Protein AF-A0A183E7D5-F1 (afdb_monomer_lite)

Sequence (141 aa):
MIEQSAGRPRHHRSSAEPSRVFVIARGLIIALFCAVQRLAEEFGGKHVKFRVLGFKADFFGAYADATITECTFLDNAVHPAHQTLAAFSSFVTMVYSSVRDGFYAEMRRMRRASNSFSTGSNSSCRRKIVSADCGADCSPR

Organism: NCBI:txid637853

Radius of gyration: 31.14 Å; chains: 1; bounding box: 76×69×93 Å

Secondary structure (DSSP, 8-state):
-----PPPP-----SSHHHHHHHHHHHHHHHHHHHHHHHHHHHHHHHGGGGGGT--TTHHHHHHHHHHHHHHHHHTTTS-HHHHHHHHHHHHHHHHHHHHHHHHHHHHHHHHHHHGGGS----------------------

pLDDT: mean 78.04, std 20.66, range [35.75, 97.69]

InterPro domains:
  IPR012292 Globin/Protoglobin [G3DSA:1.10.490.10] (34-112)

Foldseek 3Di:
DDDDDDDDDDDPDDDCVVVVVVVVVVVVVVVVLVVLLVVLLVLLLVCLVCVVVVDDLVVLVVVLVVQLVVQLVVCVVPDPSVVSSVVSNVVSVSSSVSSSVSNVVNVVVVVVVVVVVPPDDPDDPPDDDDDDDDDDDDDDD

Structure (mmCIF, N/CA/C/O backbone):
data_AF-A0A183E7D5-F1
#
_entry.id   AF-A0A183E7D5-F1
#
loop_
_atom_site.group_PDB
_atom_site.id
_atom_site.type_symbol
_atom_site.label_atom_id
_atom_site.label_alt_id
_atom_site.label_comp_id
_atom_site.label_asym_id
_atom_site.label_entity_id
_atom_site.label_seq_id
_atom_site.pdbx_PDB_ins_code
_atom_site.Cartn_x
_atom_site.Cartn_y
_atom_site.Cartn_z
_atom_site.occupancy
_atom_site.B_iso_or_equiv
_atom_site.auth_seq_id
_atom_site.auth_comp_id
_atom_site.auth_asym_id
_atom_site.auth_atom_id
_atom_site.pdbx_PDB_model_num
ATOM 1 N N . MET A 1 1 ? 43.498 40.896 -50.608 1.00 44.59 1 MET A N 1
ATOM 2 C CA . MET A 1 1 ? 43.984 39.924 -49.603 1.00 44.59 1 MET A CA 1
ATOM 3 C C . MET A 1 1 ? 43.376 40.377 -48.273 1.00 44.59 1 MET A C 1
ATOM 5 O O . MET A 1 1 ? 43.839 41.384 -47.768 1.00 44.59 1 MET A O 1
ATOM 9 N N . ILE A 1 2 ? 42.177 39.968 -47.818 1.00 44.78 2 ILE A N 1
ATOM 10 C CA . ILE A 1 2 ? 41.660 38.623 -47.439 1.00 44.78 2 ILE A CA 1
ATOM 11 C C . ILE A 1 2 ? 42.737 37.886 -46.618 1.00 44.78 2 ILE A C 1
ATOM 13 O O . ILE A 1 2 ? 43.810 37.683 -47.166 1.00 44.78 2 ILE A O 1
ATOM 17 N N . GLU A 1 3 ? 42.610 37.547 -45.329 1.00 46.09 3 GLU A N 1
ATOM 18 C CA . GLU A 1 3 ? 41.463 37.108 -44.519 1.00 46.09 3 GLU A CA 1
ATOM 19 C C . GLU A 1 3 ? 41.691 37.414 -43.015 1.00 46.09 3 GLU A C 1
ATOM 21 O O . GLU A 1 3 ? 42.828 37.440 -42.543 1.00 46.09 3 GLU A O 1
ATOM 26 N N . GLN A 1 4 ? 40.604 37.614 -42.263 1.00 50.41 4 GLN A N 1
ATOM 27 C CA . GLN A 1 4 ? 40.560 37.681 -40.797 1.00 50.41 4 GLN A CA 1
ATOM 28 C C . GLN A 1 4 ? 40.581 36.256 -40.216 1.00 50.41 4 GLN A C 1
ATOM 30 O O . GLN A 1 4 ? 39.742 35.449 -40.599 1.00 50.41 4 GLN A O 1
ATOM 35 N N . SER A 1 5 ? 41.452 35.951 -39.248 1.00 51.69 5 SER A N 1
ATOM 36 C CA . SER A 1 5 ? 41.386 34.686 -38.495 1.00 51.69 5 SER A CA 1
ATOM 37 C C . SER A 1 5 ? 40.886 34.942 -37.074 1.00 51.69 5 SER A C 1
ATOM 39 O O . SER A 1 5 ? 41.631 35.358 -36.186 1.00 51.69 5 SER A O 1
ATOM 41 N N . ALA A 1 6 ? 39.582 34.738 -36.883 1.00 53.09 6 ALA A N 1
ATOM 42 C CA . ALA A 1 6 ? 38.912 34.766 -35.591 1.00 53.09 6 ALA A CA 1
ATOM 43 C C . ALA A 1 6 ? 39.094 33.414 -34.878 1.00 53.09 6 ALA A C 1
ATOM 45 O O . ALA A 1 6 ? 38.605 32.377 -35.331 1.00 53.09 6 ALA A O 1
ATOM 46 N N . GLY A 1 7 ? 39.780 33.425 -33.733 1.00 52.81 7 GLY A N 1
ATOM 47 C CA . GLY A 1 7 ? 39.883 32.269 -32.845 1.00 52.81 7 GLY A CA 1
ATOM 48 C C . GLY A 1 7 ? 38.517 31.901 -32.257 1.00 52.81 7 GLY A C 1
ATOM 49 O O . GLY A 1 7 ? 37.913 32.684 -31.527 1.00 52.81 7 GLY A O 1
ATOM 50 N N . ARG A 1 8 ? 38.021 30.695 -32.562 1.00 55.06 8 ARG A N 1
ATOM 51 C CA . ARG A 1 8 ? 36.811 30.136 -31.938 1.00 55.06 8 ARG A CA 1
ATOM 52 C C . ARG A 1 8 ? 37.063 29.799 -30.460 1.00 55.06 8 ARG A C 1
ATOM 54 O O . ARG A 1 8 ? 38.027 29.084 -30.175 1.00 55.06 8 ARG A O 1
ATOM 61 N N . PRO A 1 9 ? 36.164 30.162 -29.530 1.00 51.34 9 PRO A N 1
ATOM 62 C CA . PRO A 1 9 ? 36.166 29.591 -28.191 1.00 51.34 9 PRO A CA 1
ATOM 63 C C . PRO A 1 9 ? 35.639 28.148 -28.240 1.00 51.34 9 PRO A C 1
ATOM 65 O O . PRO A 1 9 ? 34.536 27.880 -28.725 1.00 51.34 9 PRO A O 1
ATOM 68 N N . ARG A 1 10 ? 36.433 27.193 -27.739 1.00 51.22 10 ARG A N 1
ATOM 69 C CA . ARG A 1 10 ? 35.987 25.810 -27.521 1.00 51.22 10 ARG A CA 1
ATOM 70 C C . ARG A 1 10 ? 34.952 25.799 -26.395 1.00 51.22 10 ARG A C 1
ATOM 72 O O . ARG A 1 10 ? 35.287 26.007 -25.233 1.00 51.22 10 ARG A O 1
ATOM 79 N N . HIS A 1 11 ? 33.698 25.528 -26.742 1.00 49.09 11 HIS A N 1
ATOM 80 C CA . HIS A 1 11 ? 32.642 25.225 -25.783 1.00 49.09 11 HIS A CA 1
ATOM 81 C C . HIS A 1 11 ? 32.967 23.917 -25.044 1.00 49.09 11 HIS A C 1
ATOM 83 O O . HIS A 1 11 ? 32.727 22.827 -25.557 1.00 49.09 11 HIS A O 1
ATOM 89 N N . HIS A 1 12 ? 33.463 24.019 -23.810 1.00 49.56 12 HIS A N 1
ATOM 90 C CA . HIS A 1 12 ? 33.386 22.929 -22.838 1.00 49.56 12 HIS A CA 1
ATOM 91 C C . HIS A 1 12 ? 31.965 22.910 -22.260 1.00 49.56 12 HIS A C 1
ATOM 93 O O . HIS A 1 12 ? 31.673 23.489 -21.217 1.00 49.56 12 HIS A O 1
ATOM 99 N N . ARG A 1 13 ? 31.039 22.289 -22.989 1.00 57.12 13 ARG A N 1
ATOM 100 C CA . ARG A 1 13 ? 29.710 21.929 -22.485 1.00 57.12 13 ARG A CA 1
ATOM 101 C C . ARG A 1 13 ? 29.618 20.408 -22.529 1.00 57.12 13 ARG A C 1
ATOM 103 O O . ARG A 1 13 ? 30.092 19.819 -23.491 1.00 57.12 13 ARG A O 1
ATOM 110 N N . SER A 1 14 ? 28.965 19.816 -21.531 1.00 54.62 14 SER A N 1
ATOM 111 C CA . SER A 1 14 ? 28.562 18.398 -21.459 1.00 54.62 14 SER A CA 1
ATOM 112 C C . SER A 1 14 ? 29.432 17.487 -20.578 1.00 54.62 14 SER A C 1
ATOM 114 O O . SER A 1 14 ? 30.286 16.744 -21.045 1.00 54.62 14 SER A O 1
ATOM 116 N N . SER A 1 15 ? 29.174 17.539 -19.269 1.00 54.28 15 SER A N 1
ATOM 117 C CA . SER A 1 15 ? 29.478 16.452 -18.315 1.00 54.28 15 SER A CA 1
ATOM 118 C C . SER A 1 15 ? 28.550 16.517 -17.085 1.00 54.28 15 SER A C 1
ATOM 120 O O . SER A 1 15 ? 28.200 15.497 -16.506 1.00 54.28 15 SER A O 1
ATOM 122 N N . ALA A 1 16 ? 28.041 17.708 -16.737 1.00 56.44 16 ALA A N 1
ATOM 123 C CA . ALA A 1 16 ? 27.194 17.915 -15.554 1.00 56.44 16 ALA A CA 1
ATOM 124 C C . ALA A 1 16 ? 25.690 17.586 -15.723 1.00 56.44 16 ALA A C 1
ATOM 126 O O . ALA A 1 16 ? 24.970 17.513 -14.730 1.00 56.44 16 ALA A O 1
ATOM 127 N N . GLU A 1 17 ? 25.190 17.393 -16.946 1.00 57.97 17 GLU A N 1
ATOM 128 C CA . GLU A 1 17 ? 23.757 17.169 -17.217 1.00 57.97 17 GLU A CA 1
ATOM 129 C C . GLU A 1 17 ? 23.189 15.827 -16.690 1.00 57.97 17 GLU A C 1
ATOM 131 O O . GLU A 1 17 ? 22.141 15.860 -16.038 1.00 57.97 17 GLU A O 1
ATOM 136 N N . PRO A 1 18 ? 23.842 14.655 -16.864 1.00 65.69 18 PRO A N 1
ATOM 137 C CA . PRO A 1 18 ? 23.279 13.384 -16.388 1.00 65.69 18 PRO A CA 1
ATOM 138 C C . PRO A 1 18 ? 23.127 13.323 -14.858 1.00 65.69 18 PRO A C 1
ATOM 140 O O . PRO A 1 18 ? 22.168 12.741 -14.348 1.00 65.69 18 PRO A O 1
ATOM 143 N N . SER A 1 19 ? 24.010 13.993 -14.112 1.00 77.50 19 SER A N 1
ATOM 144 C CA . SER A 1 19 ? 23.955 14.047 -12.646 1.00 77.50 19 SER A CA 1
ATOM 145 C C . SER A 1 19 ? 22.730 14.806 -12.133 1.00 77.50 19 SER A C 1
ATOM 147 O O . SER A 1 19 ? 22.129 14.413 -11.134 1.00 77.50 19 SER A O 1
ATOM 149 N N . ARG A 1 20 ? 22.313 15.875 -12.826 1.00 83.25 20 ARG A N 1
ATOM 150 C CA . ARG A 1 20 ? 21.135 16.668 -12.436 1.00 83.25 20 ARG A CA 1
ATOM 151 C C . ARG A 1 20 ? 19.849 15.881 -12.653 1.00 83.25 20 ARG A C 1
ATOM 153 O O . ARG A 1 20 ? 18.994 15.870 -11.772 1.00 83.25 20 ARG A O 1
ATOM 160 N N . VAL A 1 21 ? 19.749 15.174 -13.779 1.00 85.62 21 VAL A N 1
ATOM 161 C CA . VAL A 1 21 ? 18.598 14.313 -14.089 1.00 85.62 21 VAL A CA 1
ATOM 162 C C . VAL A 1 21 ? 18.459 13.196 -13.055 1.00 85.62 21 VAL A C 1
ATOM 164 O O . VAL A 1 21 ? 17.361 12.968 -12.557 1.00 85.62 21 VAL A O 1
ATOM 167 N N . PHE A 1 22 ? 19.561 12.553 -12.657 1.00 86.44 22 PHE A N 1
ATOM 168 C CA . PHE A 1 22 ? 19.533 11.504 -11.635 1.00 86.44 22 PHE A CA 1
ATOM 169 C C . PHE A 1 22 ? 19.086 12.021 -10.261 1.00 86.44 22 PHE A C 1
ATOM 171 O O . PHE A 1 22 ? 18.263 11.384 -9.602 1.00 86.44 22 PHE A O 1
ATOM 178 N N . VAL A 1 23 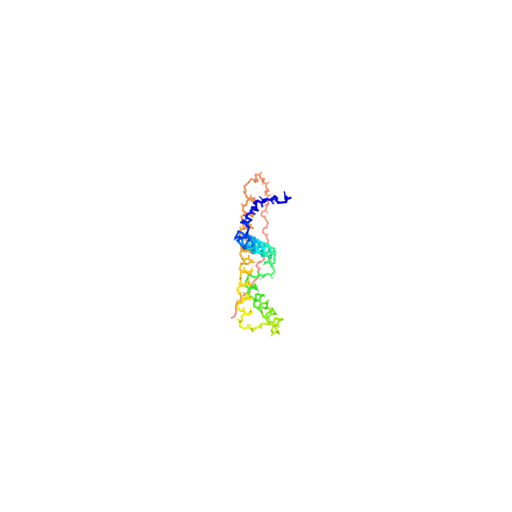? 19.584 13.184 -9.828 1.00 89.69 23 VAL A N 1
ATOM 179 C CA . VAL A 1 23 ? 19.181 13.795 -8.549 1.00 89.69 23 VAL A CA 1
ATOM 180 C C . VAL A 1 23 ? 17.702 14.177 -8.566 1.00 89.69 23 VAL A C 1
ATOM 182 O O . VAL A 1 23 ? 16.990 13.881 -7.607 1.00 89.69 23 VAL A O 1
ATOM 185 N N . ILE A 1 24 ? 17.219 14.768 -9.662 1.00 90.94 24 ILE A N 1
ATOM 186 C CA . ILE A 1 24 ? 15.803 15.123 -9.819 1.00 90.94 24 ILE A CA 1
ATOM 187 C C . ILE A 1 24 ? 14.933 13.860 -9.816 1.00 90.94 24 ILE A C 1
ATOM 189 O O . ILE A 1 24 ? 13.971 13.793 -9.055 1.00 90.94 24 ILE A O 1
ATOM 193 N N . ALA A 1 25 ? 15.291 12.837 -10.597 1.00 90.69 25 ALA A N 1
ATOM 194 C CA . ALA A 1 25 ? 14.545 11.581 -10.663 1.00 90.69 25 ALA A CA 1
ATOM 195 C C . ALA A 1 25 ? 14.472 10.884 -9.296 1.00 90.69 25 ALA A C 1
ATOM 197 O O . ALA A 1 25 ? 13.397 10.470 -8.867 1.00 90.69 25 ALA A O 1
ATOM 198 N N . ARG A 1 26 ? 15.588 10.817 -8.558 1.00 92.88 26 ARG A N 1
ATOM 199 C CA . ARG A 1 26 ? 15.602 10.278 -7.188 1.00 92.88 26 ARG A CA 1
ATOM 200 C C . ARG A 1 26 ? 14.748 11.097 -6.236 1.00 92.88 26 ARG A C 1
ATOM 202 O O . ARG A 1 26 ? 14.012 10.515 -5.447 1.00 92.88 26 ARG A O 1
ATOM 209 N N . GLY A 1 27 ? 14.838 12.423 -6.310 1.00 92.25 27 GLY A N 1
ATOM 210 C CA . GLY A 1 27 ? 14.015 13.319 -5.503 1.00 92.25 27 GLY A CA 1
ATOM 211 C C . GLY A 1 27 ? 12.523 13.092 -5.740 1.00 92.25 27 GLY A C 1
ATOM 212 O O . GLY A 1 27 ? 11.764 12.989 -4.781 1.00 92.25 27 GLY A O 1
ATOM 213 N N . LEU A 1 28 ? 12.115 12.925 -7.001 1.00 94.31 28 LEU A N 1
ATOM 214 C CA . LEU A 1 28 ? 10.731 12.613 -7.368 1.00 94.31 28 LEU A CA 1
ATOM 215 C C . LEU A 1 28 ? 10.284 11.249 -6.834 1.00 94.31 28 LEU A C 1
ATOM 217 O O . LEU A 1 28 ? 9.195 11.153 -6.272 1.00 94.31 28 LEU A O 1
ATOM 221 N N . ILE A 1 29 ? 11.124 10.215 -6.950 1.00 92.00 29 ILE A N 1
ATOM 222 C CA . ILE A 1 29 ? 10.825 8.879 -6.406 1.00 92.00 29 ILE A CA 1
ATOM 223 C C . ILE A 1 29 ? 10.642 8.942 -4.885 1.00 92.00 29 ILE A C 1
ATOM 225 O O . ILE A 1 29 ? 9.679 8.389 -4.356 1.00 92.00 29 ILE A O 1
ATOM 229 N N . ILE A 1 30 ? 11.530 9.649 -4.179 1.00 92.19 30 ILE A N 1
ATOM 230 C CA . ILE A 1 30 ? 11.428 9.822 -2.724 1.00 92.19 30 ILE A CA 1
ATOM 231 C C . ILE A 1 30 ? 10.138 10.568 -2.369 1.00 92.19 30 ILE A C 1
ATOM 233 O O . ILE A 1 30 ? 9.394 10.123 -1.498 1.00 92.19 30 ILE A O 1
ATOM 237 N N . ALA A 1 31 ? 9.839 11.671 -3.060 1.00 94.38 31 ALA A N 1
ATOM 238 C CA . ALA A 1 31 ? 8.635 12.457 -2.812 1.00 94.38 31 ALA A CA 1
ATOM 239 C C . ALA A 1 31 ? 7.353 11.639 -3.034 1.00 94.38 31 ALA A C 1
ATOM 241 O O . ALA A 1 31 ? 6.438 11.706 -2.211 1.00 94.38 31 ALA A O 1
ATOM 242 N N . LEU A 1 32 ? 7.306 10.831 -4.099 1.00 93.75 32 LEU A N 1
ATOM 243 C CA . LEU A 1 32 ? 6.202 9.913 -4.372 1.00 93.75 32 LEU A CA 1
ATOM 244 C C . LEU A 1 32 ? 6.013 8.925 -3.217 1.00 93.75 32 LEU A C 1
ATOM 246 O O . LEU A 1 32 ? 4.903 8.765 -2.718 1.00 93.75 32 LEU A O 1
ATOM 250 N N . PHE A 1 33 ? 7.092 8.296 -2.761 1.00 93.38 33 PHE A N 1
ATOM 251 C CA . PHE A 1 33 ? 7.028 7.309 -1.689 1.00 93.38 33 PHE A CA 1
ATOM 252 C C . PHE A 1 33 ? 6.576 7.922 -0.359 1.00 93.38 33 PHE A C 1
ATOM 254 O O . PHE A 1 33 ? 5.706 7.369 0.311 1.00 93.38 33 PHE A O 1
ATOM 261 N N . CYS A 1 34 ? 7.087 9.105 -0.007 1.00 94.62 34 CYS A N 1
ATOM 262 C CA . CYS A 1 34 ? 6.621 9.845 1.165 1.00 94.62 34 CYS A CA 1
ATOM 263 C C . CYS A 1 34 ? 5.133 10.205 1.059 1.00 94.62 34 CYS A C 1
ATOM 265 O O . CYS A 1 34 ? 4.411 10.132 2.052 1.00 94.62 34 CYS A O 1
ATOM 267 N N . ALA A 1 35 ? 4.657 10.594 -0.127 1.00 96.56 35 ALA A N 1
ATOM 268 C CA . ALA A 1 35 ? 3.242 10.881 -0.343 1.00 96.56 35 ALA A CA 1
ATOM 269 C C . ALA A 1 35 ? 2.379 9.623 -0.156 1.00 96.56 35 ALA A C 1
ATOM 271 O O . ALA A 1 35 ? 1.384 9.674 0.565 1.00 96.56 35 ALA A O 1
ATOM 272 N N . VAL A 1 36 ? 2.791 8.491 -0.735 1.00 96.19 36 VAL A N 1
ATOM 273 C CA . VAL A 1 36 ? 2.108 7.196 -0.585 1.00 96.19 36 VAL A CA 1
ATOM 274 C C . VAL A 1 36 ? 2.057 6.764 0.880 1.00 96.19 36 VAL A C 1
ATOM 276 O O . VAL A 1 36 ? 0.984 6.417 1.367 1.00 96.19 36 VAL A O 1
ATOM 279 N N . GLN A 1 37 ? 3.174 6.843 1.605 1.00 96.69 37 GLN A N 1
ATOM 280 C CA . GLN A 1 37 ? 3.238 6.493 3.026 1.00 96.69 37 GLN A CA 1
ATOM 281 C C . GLN A 1 37 ? 2.287 7.350 3.870 1.00 96.69 37 GLN A C 1
ATOM 283 O O . GLN A 1 37 ? 1.491 6.815 4.638 1.00 96.69 37 GLN A O 1
ATOM 288 N N . ARG A 1 38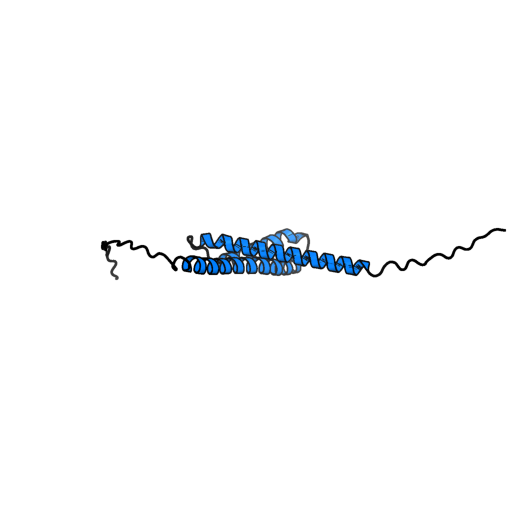 ? 2.293 8.673 3.671 1.00 96.94 38 ARG A N 1
ATOM 289 C CA . ARG A 1 38 ? 1.390 9.590 4.385 1.00 96.94 38 ARG A CA 1
ATOM 290 C C . ARG A 1 38 ? -0.085 9.287 4.115 1.00 96.94 38 ARG A C 1
ATOM 292 O O . ARG A 1 38 ? -0.890 9.292 5.043 1.00 96.94 38 ARG A O 1
ATOM 299 N N . LEU A 1 39 ? -0.441 9.017 2.858 1.00 97.62 39 LEU A N 1
ATOM 300 C CA . LEU A 1 39 ? -1.810 8.654 2.479 1.00 97.62 39 LEU A CA 1
ATOM 301 C C . LEU A 1 39 ? -2.226 7.311 3.088 1.00 97.62 39 LEU A C 1
ATOM 303 O O . LEU A 1 39 ? -3.350 7.174 3.570 1.00 97.62 39 LEU A O 1
ATOM 307 N N . ALA A 1 40 ? -1.318 6.336 3.095 1.00 97.06 40 ALA A N 1
ATOM 308 C CA . ALA A 1 40 ? -1.535 5.031 3.702 1.00 97.06 40 ALA A CA 1
ATOM 309 C C . ALA A 1 40 ? -1.770 5.144 5.217 1.00 97.06 40 ALA A C 1
ATOM 311 O O . ALA A 1 40 ? -2.737 4.584 5.736 1.00 97.06 40 ALA A O 1
ATOM 312 N N . GLU A 1 41 ? -0.953 5.924 5.925 1.00 97.62 41 GLU A N 1
ATOM 313 C CA . GLU A 1 41 ? -1.136 6.184 7.356 1.00 97.62 41 GLU A CA 1
ATOM 314 C C . GLU A 1 41 ? -2.483 6.860 7.649 1.00 97.62 41 GLU A C 1
ATOM 316 O O . GLU A 1 41 ? -3.216 6.437 8.549 1.00 97.62 41 GLU A O 1
ATOM 321 N N . GLU A 1 42 ? -2.859 7.875 6.866 1.00 96.94 42 GLU A N 1
ATOM 322 C CA . GLU A 1 42 ? -4.149 8.556 7.006 1.00 96.94 42 GLU A CA 1
ATOM 323 C C . GLU A 1 42 ? -5.324 7.593 6.767 1.00 96.94 42 GLU A C 1
ATOM 325 O O . GLU A 1 42 ? -6.315 7.596 7.509 1.00 96.94 42 GLU A O 1
ATOM 330 N N . PHE A 1 43 ? -5.208 6.731 5.754 1.00 96.75 43 PHE A N 1
ATOM 331 C CA . PHE A 1 43 ? -6.181 5.683 5.465 1.00 96.75 43 PHE A CA 1
ATOM 332 C C . PHE A 1 43 ? -6.334 4.726 6.652 1.00 96.75 43 PHE A C 1
ATOM 334 O O . PHE A 1 43 ? -7.459 4.475 7.097 1.00 96.75 43 PHE A O 1
ATOM 341 N N . GLY A 1 44 ? -5.226 4.253 7.223 1.00 96.06 44 GLY A N 1
ATOM 342 C CA . GLY A 1 44 ? -5.222 3.408 8.416 1.00 96.06 44 GLY A CA 1
ATOM 343 C C . GLY A 1 44 ? -5.854 4.083 9.631 1.00 96.06 44 GLY A C 1
ATOM 344 O O . GLY A 1 44 ? -6.698 3.491 10.306 1.00 96.06 44 GLY A O 1
ATOM 345 N N . GLY A 1 45 ? -5.528 5.354 9.872 1.00 96.06 45 GLY A N 1
ATOM 346 C CA . GLY A 1 45 ? -6.114 6.140 10.957 1.00 96.06 45 GLY A CA 1
ATOM 347 C C . GLY A 1 45 ? -7.638 6.255 10.840 1.00 96.06 45 GLY A C 1
ATOM 348 O O . GLY A 1 45 ? -8.365 6.001 11.804 1.00 96.06 45 GLY A O 1
ATOM 349 N N . LYS A 1 46 ? -8.156 6.520 9.633 1.00 95.00 46 LYS A N 1
ATOM 350 C CA . LYS A 1 46 ? -9.606 6.583 9.365 1.00 95.00 46 LYS A CA 1
ATOM 351 C C . LYS A 1 46 ? -10.331 5.262 9.639 1.00 95.00 46 LYS A C 1
ATOM 353 O O . LYS A 1 46 ? -11.520 5.294 9.959 1.00 95.00 46 LYS A O 1
ATOM 358 N N . HIS A 1 47 ? -9.650 4.119 9.546 1.00 94.38 47 HIS A N 1
ATOM 359 C CA . HIS A 1 47 ? -10.245 2.799 9.789 1.00 94.38 47 HIS A CA 1
ATOM 360 C C . HIS A 1 47 ? -10.454 2.477 11.273 1.00 94.38 47 HIS A C 1
ATOM 362 O O . HIS A 1 47 ? -11.249 1.595 11.600 1.00 94.38 47 HIS A O 1
ATOM 368 N N . VAL A 1 48 ? -9.827 3.218 12.195 1.00 93.62 48 VAL A N 1
ATOM 369 C CA . VAL A 1 48 ? -10.000 3.010 13.645 1.00 93.62 48 VAL A CA 1
ATOM 370 C C . VAL A 1 48 ? -11.462 3.164 14.081 1.00 93.62 48 VAL A C 1
ATOM 372 O O . VAL A 1 48 ? -11.896 2.483 15.013 1.00 93.62 48 VAL A O 1
ATOM 375 N N . LYS A 1 49 ? -12.258 3.981 13.377 1.00 90.31 49 LYS A N 1
ATOM 376 C CA . LYS A 1 49 ? -13.691 4.174 13.661 1.00 90.31 49 LYS A CA 1
ATOM 377 C C . LYS A 1 49 ? -14.512 2.884 13.569 1.00 90.31 49 LYS A C 1
ATOM 379 O O . LYS A 1 49 ? -15.502 2.746 14.275 1.00 90.31 49 LYS A O 1
ATOM 384 N N . PHE A 1 50 ? -14.080 1.915 12.761 1.00 91.94 50 PHE A N 1
ATOM 385 C CA . PHE A 1 50 ? -14.784 0.643 12.579 1.00 91.94 50 PHE A CA 1
ATOM 386 C C . PHE A 1 50 ? -14.467 -0.389 13.666 1.00 91.94 50 PHE A C 1
ATOM 388 O O . PHE A 1 50 ? -15.023 -1.484 13.658 1.00 91.94 50 PHE A O 1
ATOM 395 N N . ARG A 1 51 ? -13.619 -0.059 14.652 1.00 90.31 51 ARG A N 1
ATOM 396 C CA . ARG A 1 51 ? -13.335 -0.960 15.782 1.00 90.31 51 ARG A CA 1
ATOM 397 C C . ARG A 1 51 ? -14.578 -1.321 16.589 1.00 90.31 51 ARG A C 1
ATOM 399 O O . ARG A 1 51 ? -14.637 -2.422 17.123 1.00 90.31 51 ARG A O 1
ATOM 406 N N . VAL A 1 52 ? -15.563 -0.425 16.662 1.00 87.25 52 VAL A N 1
ATOM 407 C CA . VAL A 1 52 ? -16.852 -0.702 17.321 1.00 87.25 52 VAL A CA 1
ATOM 408 C C . VAL A 1 52 ? -17.646 -1.806 16.614 1.00 87.25 52 VAL A C 1
ATOM 410 O O . VAL A 1 52 ? -18.477 -2.447 17.239 1.00 87.25 52 VAL A O 1
ATOM 413 N N . LEU A 1 53 ? -17.342 -2.067 15.338 1.00 91.19 53 LEU A N 1
ATOM 414 C CA . LEU A 1 53 ? -17.918 -3.143 14.528 1.00 91.19 53 LEU A CA 1
ATOM 415 C C . LEU A 1 53 ? -17.052 -4.418 14.541 1.00 91.19 53 LEU A C 1
ATOM 417 O O . LEU A 1 53 ? -17.285 -5.330 13.757 1.00 91.19 53 LEU A O 1
ATOM 421 N N . GLY A 1 54 ? -16.015 -4.480 15.385 1.00 90.25 54 GLY A N 1
ATOM 422 C CA . GLY A 1 54 ? -15.113 -5.633 15.476 1.00 90.25 54 GLY A CA 1
ATOM 423 C C . GLY A 1 54 ? -13.937 -5.627 14.492 1.00 90.25 54 GLY A C 1
ATOM 424 O O . GLY A 1 54 ? -13.191 -6.605 14.442 1.00 90.25 54 GLY A O 1
ATOM 425 N N . PHE A 1 55 ? -13.721 -4.537 13.744 1.00 92.25 55 PHE A N 1
ATOM 426 C CA . PHE A 1 55 ? -12.604 -4.430 12.801 1.00 92.25 55 PHE A CA 1
ATOM 427 C C . PHE A 1 55 ? -11.234 -4.561 13.497 1.00 92.25 55 PHE A C 1
ATOM 429 O O . PHE A 1 55 ? -10.959 -3.892 14.501 1.00 92.25 55 PHE A O 1
ATOM 436 N N . LYS A 1 56 ? -10.354 -5.395 12.927 1.00 90.81 56 LYS A N 1
ATOM 437 C CA . LYS A 1 56 ? -8.971 -5.632 13.367 1.00 90.81 56 LYS A CA 1
ATOM 438 C C . LYS A 1 56 ? -7.970 -5.246 12.279 1.00 90.81 56 LYS A C 1
ATOM 440 O O . LYS A 1 56 ? -8.247 -5.381 11.094 1.00 90.81 56 LYS A O 1
ATOM 445 N N . ALA A 1 57 ? -6.772 -4.831 12.690 1.00 90.75 57 ALA A N 1
ATOM 446 C CA . ALA A 1 57 ? -5.690 -4.523 11.754 1.00 90.75 57 ALA A CA 1
ATOM 447 C C . ALA A 1 57 ? -5.217 -5.753 10.952 1.00 90.75 57 ALA A C 1
ATOM 449 O O . ALA A 1 57 ? -4.597 -5.583 9.911 1.00 90.75 57 ALA A O 1
ATOM 450 N N . ASP A 1 58 ? -5.532 -6.972 11.397 1.00 91.50 58 ASP A N 1
ATOM 451 C CA . ASP A 1 58 ? -5.162 -8.213 10.703 1.00 91.50 58 ASP A CA 1
ATOM 452 C C . ASP A 1 58 ? -5.862 -8.357 9.343 1.00 91.50 58 ASP A C 1
ATOM 454 O O . ASP A 1 58 ? -5.311 -8.962 8.427 1.00 91.50 58 ASP A O 1
ATOM 458 N N . PHE A 1 59 ? -7.027 -7.718 9.156 1.00 92.88 59 PHE A N 1
ATOM 459 C CA . PHE A 1 59 ? -7.717 -7.705 7.861 1.00 92.88 59 PHE A CA 1
ATOM 460 C C . PHE A 1 59 ? -6.893 -7.027 6.764 1.00 92.88 59 PHE A C 1
ATOM 462 O O . PHE A 1 59 ? -7.012 -7.388 5.598 1.00 92.88 59 PHE A O 1
ATOM 469 N N . PHE A 1 60 ? -6.020 -6.083 7.123 1.00 93.56 60 PHE A N 1
ATOM 470 C CA . PHE A 1 60 ? -5.119 -5.432 6.174 1.00 93.56 60 PHE A CA 1
ATOM 471 C C . PHE A 1 60 ? -4.131 -6.402 5.520 1.00 93.56 60 PHE A C 1
ATOM 473 O O . PHE A 1 60 ? -3.740 -6.155 4.385 1.00 93.56 60 PHE A O 1
ATOM 480 N N . GLY A 1 61 ? -3.778 -7.511 6.182 1.00 93.69 61 GLY A N 1
ATOM 481 C CA . GLY A 1 61 ? -2.967 -8.565 5.568 1.00 93.69 61 GLY A CA 1
ATOM 482 C C . GLY A 1 61 ? -3.689 -9.215 4.389 1.00 93.69 61 GLY A C 1
ATOM 483 O O . GLY A 1 61 ? -3.164 -9.235 3.283 1.00 93.69 61 GLY A O 1
ATOM 484 N N . ALA A 1 62 ? -4.946 -9.618 4.588 1.00 94.44 62 ALA A N 1
ATOM 485 C CA . ALA A 1 62 ? -5.757 -10.200 3.519 1.00 94.44 62 ALA A CA 1
ATOM 486 C C . ALA A 1 62 ? -5.969 -9.227 2.344 1.00 94.44 62 ALA A C 1
ATOM 488 O O . ALA A 1 62 ? -5.939 -9.637 1.186 1.00 94.44 62 ALA A O 1
ATOM 489 N N . TYR A 1 63 ? -6.139 -7.930 2.626 1.00 94.31 63 TYR A N 1
ATOM 490 C CA . TYR A 1 63 ? -6.197 -6.915 1.572 1.00 94.31 63 TYR A CA 1
ATOM 491 C C . TYR A 1 63 ? -4.875 -6.789 0.803 1.00 94.31 63 TYR A C 1
ATOM 493 O O . TYR A 1 63 ? -4.905 -6.630 -0.417 1.00 94.31 63 TYR A O 1
ATOM 501 N N . ALA A 1 64 ? -3.729 -6.869 1.485 1.00 95.94 64 ALA A N 1
ATOM 502 C CA . ALA A 1 64 ? -2.419 -6.829 0.844 1.00 95.94 64 ALA A CA 1
ATOM 503 C C . ALA A 1 64 ? -2.228 -8.023 -0.103 1.00 95.94 64 ALA A C 1
ATOM 505 O O . ALA A 1 64 ? -1.870 -7.827 -1.263 1.00 95.94 64 ALA A O 1
ATOM 506 N N . ASP A 1 65 ? -2.546 -9.236 0.352 1.00 94.75 65 ASP A N 1
ATOM 507 C CA . ASP A 1 65 ? -2.419 -10.458 -0.451 1.00 94.75 65 ASP A CA 1
ATOM 508 C C . ASP A 1 65 ? -3.341 -10.432 -1.680 1.00 94.75 65 ASP A C 1
ATOM 510 O O . ASP A 1 65 ? -2.920 -10.760 -2.795 1.00 94.75 65 ASP A O 1
ATOM 514 N N . ALA A 1 66 ? -4.586 -9.976 -1.499 1.00 95.81 66 ALA A N 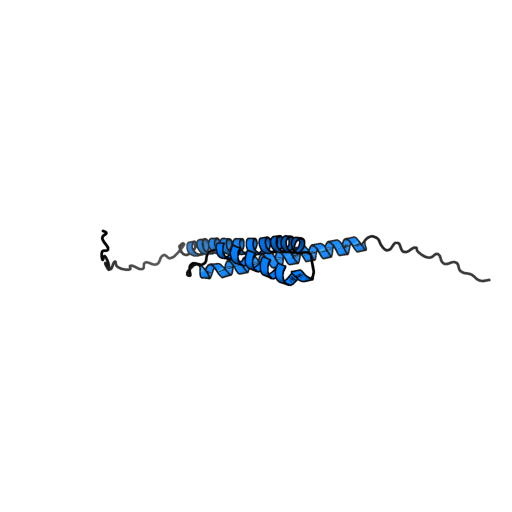1
ATOM 515 C CA . ALA A 1 66 ? -5.528 -9.788 -2.598 1.00 95.81 66 ALA A CA 1
ATOM 516 C C . ALA A 1 66 ? -5.014 -8.752 -3.613 1.00 95.81 66 ALA A C 1
ATOM 518 O O . ALA A 1 66 ? -5.029 -9.016 -4.813 1.00 95.81 66 ALA A O 1
ATOM 519 N N . THR A 1 67 ? -4.483 -7.619 -3.134 1.00 95.00 67 THR A N 1
ATOM 520 C CA . THR A 1 67 ? -3.916 -6.560 -3.988 1.00 95.00 67 THR A CA 1
ATOM 521 C C . THR A 1 67 ? -2.728 -7.074 -4.797 1.00 95.00 67 THR A C 1
ATOM 523 O O . THR A 1 67 ? -2.659 -6.838 -5.998 1.00 95.00 67 THR A O 1
ATOM 526 N N . ILE A 1 68 ? -1.800 -7.808 -4.169 1.00 94.44 68 ILE A N 1
ATOM 527 C CA . ILE A 1 68 ? -0.646 -8.398 -4.865 1.00 94.44 68 ILE A CA 1
ATOM 528 C C . ILE A 1 68 ? -1.129 -9.348 -5.960 1.00 94.44 68 ILE A C 1
ATOM 530 O O . ILE A 1 68 ? -0.671 -9.255 -7.096 1.00 94.44 68 ILE A O 1
ATOM 534 N N . THR A 1 69 ? -2.078 -10.225 -5.629 1.00 93.12 69 THR A N 1
ATOM 535 C CA . THR A 1 69 ? -2.629 -11.204 -6.573 1.00 93.12 69 THR A CA 1
ATOM 536 C C . THR A 1 69 ? -3.268 -10.517 -7.779 1.00 93.12 69 THR A C 1
ATOM 538 O O . THR A 1 69 ? -2.992 -10.898 -8.915 1.00 93.12 69 THR A O 1
ATOM 541 N N . GLU A 1 70 ? -4.077 -9.481 -7.553 1.00 93.50 70 GLU A N 1
ATOM 542 C CA . GLU A 1 70 ? -4.725 -8.714 -8.619 1.00 93.50 70 GLU A CA 1
ATOM 543 C C . GLU A 1 70 ? -3.701 -7.963 -9.484 1.00 93.50 70 GLU A C 1
ATOM 545 O O . GLU A 1 70 ? -3.737 -8.071 -10.710 1.00 93.50 70 GLU A O 1
ATOM 550 N N . CYS A 1 71 ? -2.733 -7.272 -8.871 1.00 91.00 71 CYS A N 1
ATOM 551 C CA . CYS A 1 71 ? -1.685 -6.558 -9.603 1.00 91.00 71 CYS A CA 1
ATOM 552 C C . CYS A 1 71 ? -0.820 -7.503 -10.449 1.00 91.00 71 CYS A C 1
ATOM 554 O O . CYS A 1 71 ? -0.570 -7.220 -11.620 1.00 91.00 71 CYS A O 1
ATOM 556 N N . THR A 1 72 ? -0.392 -8.643 -9.897 1.00 90.94 72 THR A N 1
ATOM 557 C CA . THR A 1 72 ? 0.368 -9.651 -10.650 1.00 90.94 72 THR A CA 1
ATOM 558 C C . THR A 1 72 ? -0.472 -10.251 -11.774 1.00 90.94 72 THR A C 1
ATOM 560 O O . THR A 1 72 ? 0.042 -10.455 -12.872 1.00 90.94 72 THR A O 1
ATOM 563 N N . PHE A 1 73 ? -1.765 -10.496 -11.540 1.00 88.56 73 PHE A N 1
ATOM 564 C CA . PHE A 1 73 ? -2.656 -11.031 -12.565 1.00 88.56 73 PHE A CA 1
ATOM 565 C C . PHE A 1 73 ? -2.809 -10.083 -13.758 1.00 88.56 73 PHE A C 1
ATOM 567 O O . PHE A 1 73 ? -2.716 -10.524 -14.902 1.00 88.56 73 PHE A O 1
ATOM 574 N N . LEU A 1 74 ? -2.997 -8.787 -13.495 1.00 90.19 74 LEU A N 1
ATOM 575 C CA . LEU A 1 74 ? -3.125 -7.764 -14.535 1.00 90.19 74 LEU A CA 1
ATOM 576 C C . LEU A 1 74 ? -1.825 -7.562 -15.330 1.00 90.19 74 LEU A C 1
ATOM 578 O O . LEU A 1 74 ? -1.883 -7.244 -16.516 1.00 90.19 74 LEU A O 1
ATOM 582 N N . ASP A 1 75 ? -0.664 -7.783 -14.709 1.00 90.56 75 ASP A N 1
ATOM 583 C CA . ASP A 1 75 ? 0.644 -7.622 -15.358 1.00 90.56 75 ASP A CA 1
ATOM 584 C C . ASP A 1 75 ? 1.135 -8.884 -16.102 1.00 90.56 75 ASP A C 1
ATOM 586 O O . ASP A 1 75 ? 2.105 -8.819 -16.855 1.00 90.56 75 ASP A O 1
ATOM 590 N N . ASN A 1 76 ? 0.452 -10.029 -15.964 1.00 78.12 76 ASN A N 1
ATOM 591 C CA . ASN A 1 76 ? 0.901 -11.336 -16.481 1.00 78.12 76 ASN A CA 1
ATOM 592 C C . ASN A 1 76 ? 1.244 -11.383 -17.986 1.00 78.12 76 ASN A C 1
ATOM 594 O O . ASN A 1 76 ? 1.952 -12.293 -18.413 1.00 78.12 76 ASN A O 1
ATOM 598 N N . ALA A 1 77 ? 0.740 -10.453 -18.803 1.00 77.50 77 ALA A N 1
ATOM 599 C CA . ALA A 1 77 ? 1.029 -10.387 -20.239 1.00 77.50 77 ALA A CA 1
ATOM 600 C C . ALA A 1 77 ? 2.214 -9.468 -20.600 1.00 77.50 77 ALA A C 1
ATOM 602 O O . ALA A 1 77 ? 2.621 -9.435 -21.761 1.00 77.50 77 ALA A O 1
ATOM 603 N N . VAL A 1 78 ? 2.744 -8.706 -19.639 1.00 87.88 78 VAL A N 1
ATOM 604 C CA . VAL A 1 78 ? 3.749 -7.659 -19.878 1.00 87.88 78 VAL A CA 1
ATOM 605 C C . VAL A 1 78 ? 5.125 -8.099 -19.393 1.00 87.88 78 VAL A C 1
ATOM 607 O O . VAL A 1 78 ? 6.093 -8.032 -20.152 1.00 87.88 78 VAL A O 1
ATOM 610 N N . HIS A 1 79 ? 5.223 -8.590 -18.157 1.00 89.88 79 HIS A N 1
ATOM 611 C CA . HIS A 1 79 ? 6.499 -8.978 -17.565 1.00 89.88 79 HIS A CA 1
ATOM 612 C C . HIS A 1 79 ? 6.463 -10.400 -16.985 1.00 89.88 79 HIS A C 1
ATOM 614 O O . HIS A 1 79 ? 5.399 -10.947 -16.692 1.00 89.88 79 HIS A O 1
ATOM 620 N N . PRO A 1 80 ? 7.637 -11.024 -16.766 1.00 86.75 80 PRO A N 1
ATOM 621 C CA . PRO A 1 80 ? 7.712 -12.319 -16.105 1.00 86.75 80 PRO A CA 1
ATOM 622 C C . PRO A 1 80 ? 7.115 -12.271 -14.692 1.00 86.75 80 PRO A C 1
ATOM 624 O O . PRO A 1 80 ? 7.554 -11.475 -13.858 1.00 86.75 80 PRO A O 1
ATOM 627 N N . ALA A 1 81 ? 6.194 -13.193 -14.401 1.00 82.75 81 ALA A N 1
ATOM 628 C CA . ALA A 1 81 ? 5.429 -13.232 -13.150 1.00 82.75 81 ALA A CA 1
ATOM 629 C C . ALA A 1 81 ? 6.292 -13.190 -11.872 1.00 82.75 81 ALA A C 1
ATOM 631 O O . ALA A 1 81 ? 5.899 -12.606 -10.869 1.00 82.75 81 ALA A O 1
ATOM 632 N N . HIS A 1 82 ? 7.492 -13.778 -11.893 1.00 83.69 82 HIS A N 1
ATOM 633 C CA . HIS A 1 82 ? 8.381 -13.780 -10.726 1.00 83.69 82 HIS A CA 1
ATOM 634 C C . HIS A 1 82 ? 8.946 -12.387 -10.395 1.00 83.69 82 HIS A C 1
ATOM 636 O O . HIS A 1 82 ? 9.117 -12.062 -9.222 1.00 83.69 82 HIS A O 1
ATOM 642 N N . GLN A 1 83 ? 9.223 -11.554 -11.406 1.00 87.25 83 GLN A N 1
ATOM 643 C CA . GLN A 1 83 ? 9.758 -10.207 -11.188 1.00 87.25 83 GLN A CA 1
ATOM 644 C C . GLN A 1 83 ? 8.669 -9.252 -10.701 1.00 87.25 83 GLN A C 1
ATOM 646 O O . GLN A 1 83 ? 8.902 -8.446 -9.800 1.00 87.25 83 GLN A O 1
ATOM 651 N N . THR A 1 84 ? 7.467 -9.373 -11.259 1.00 89.56 84 THR A N 1
ATOM 652 C CA . THR A 1 84 ? 6.323 -8.520 -10.913 1.00 89.56 84 THR A CA 1
ATOM 653 C C . THR A 1 84 ? 5.800 -8.841 -9.532 1.00 89.56 84 THR A C 1
ATOM 655 O O . THR A 1 84 ? 5.554 -7.927 -8.752 1.00 89.56 84 THR A O 1
ATOM 658 N N . LEU A 1 85 ? 5.723 -10.130 -9.191 1.00 91.62 85 LEU A N 1
ATOM 659 C CA . LEU A 1 85 ? 5.383 -10.576 -7.850 1.00 91.62 85 LEU A CA 1
ATOM 660 C C . LEU A 1 85 ? 6.345 -9.973 -6.823 1.00 91.62 85 LEU A C 1
ATOM 662 O O . LEU A 1 85 ? 5.896 -9.333 -5.882 1.00 91.62 85 LEU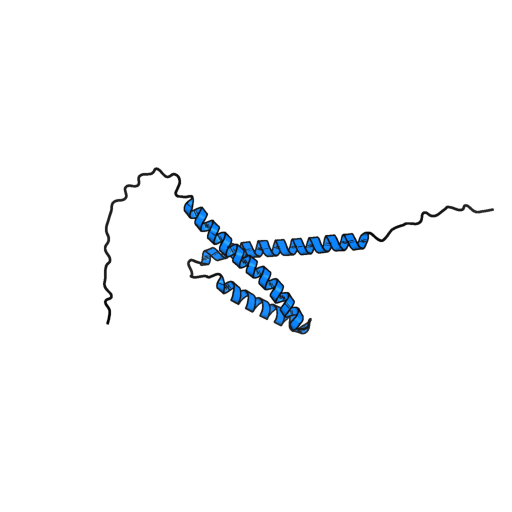 A O 1
ATOM 666 N N . ALA A 1 86 ? 7.661 -10.082 -7.027 1.00 91.81 86 ALA A N 1
ATOM 667 C CA . ALA A 1 86 ? 8.640 -9.528 -6.088 1.00 91.81 86 ALA A CA 1
ATOM 668 C C . ALA A 1 86 ? 8.518 -7.999 -5.929 1.00 91.81 86 ALA A C 1
ATOM 670 O O . ALA A 1 86 ? 8.579 -7.475 -4.809 1.00 91.81 86 ALA A O 1
ATOM 671 N N . ALA A 1 87 ? 8.316 -7.281 -7.038 1.00 92.69 87 ALA A N 1
ATOM 672 C CA . ALA A 1 87 ? 8.149 -5.832 -7.035 1.00 92.69 87 ALA A CA 1
ATOM 673 C C . ALA A 1 87 ? 6.858 -5.403 -6.315 1.00 92.69 87 ALA A C 1
ATOM 675 O O . ALA A 1 87 ? 6.909 -4.580 -5.395 1.00 92.69 87 ALA A O 1
ATOM 676 N N . PHE A 1 88 ? 5.714 -5.990 -6.679 1.00 93.75 88 PHE A N 1
ATOM 677 C CA . PHE A 1 88 ? 4.427 -5.683 -6.058 1.00 93.75 88 PHE A CA 1
ATOM 678 C C . PHE A 1 88 ? 4.382 -6.114 -4.599 1.00 93.75 88 PHE A C 1
ATOM 680 O O . PHE A 1 88 ? 3.944 -5.326 -3.769 1.00 93.75 88 PHE A O 1
ATOM 687 N N . SER A 1 89 ? 4.907 -7.287 -4.239 1.00 94.69 89 SER A N 1
ATOM 688 C CA . SER A 1 89 ? 5.002 -7.707 -2.839 1.00 94.69 89 SER A CA 1
ATOM 689 C C . SER A 1 89 ? 5.787 -6.701 -2.003 1.00 94.69 89 SER A C 1
ATOM 691 O O . SER A 1 89 ? 5.328 -6.322 -0.927 1.00 94.69 89 SER A O 1
ATOM 693 N N . SER A 1 90 ? 6.926 -6.210 -2.499 1.00 94.50 90 SER A N 1
ATOM 694 C CA . SER A 1 90 ? 7.738 -5.216 -1.782 1.00 94.50 90 SER A CA 1
ATOM 695 C C . SER A 1 90 ? 6.994 -3.889 -1.613 1.00 94.50 90 SER A C 1
ATOM 697 O O . SER A 1 90 ? 6.956 -3.319 -0.520 1.00 94.50 90 SER A O 1
ATOM 699 N N . PHE A 1 91 ? 6.361 -3.408 -2.684 1.00 94.62 91 PHE A N 1
ATOM 700 C CA . PHE A 1 91 ? 5.606 -2.160 -2.668 1.00 94.62 91 PHE A CA 1
ATOM 701 C C . PHE A 1 91 ? 4.368 -2.245 -1.766 1.00 94.62 91 PHE A C 1
ATOM 703 O O . PHE A 1 91 ? 4.197 -1.420 -0.870 1.00 94.62 91 PHE A O 1
ATOM 710 N N . VAL A 1 92 ? 3.529 -3.263 -1.952 1.00 95.88 92 VAL A N 1
ATOM 711 C CA . VAL A 1 92 ? 2.287 -3.455 -1.193 1.00 95.88 92 VAL A CA 1
ATOM 712 C C . VAL A 1 92 ? 2.592 -3.696 0.284 1.00 95.88 92 VAL A C 1
ATOM 714 O O . VAL A 1 92 ? 1.926 -3.109 1.135 1.00 95.88 92 VAL A O 1
ATOM 717 N N . THR A 1 93 ? 3.642 -4.458 0.613 1.00 95.44 93 THR A N 1
ATOM 718 C CA . THR A 1 93 ? 4.087 -4.630 2.008 1.00 95.44 93 THR A CA 1
ATOM 719 C C . THR A 1 93 ? 4.405 -3.287 2.653 1.00 95.44 93 THR A C 1
ATOM 721 O O . THR A 1 93 ? 3.982 -3.033 3.780 1.00 95.44 93 THR A O 1
ATOM 724 N N . MET A 1 94 ? 5.101 -2.397 1.946 1.00 95.31 94 MET A N 1
ATOM 725 C CA . MET A 1 94 ? 5.400 -1.060 2.453 1.00 95.31 94 MET A CA 1
ATOM 726 C C . MET A 1 94 ? 4.142 -0.208 2.660 1.00 95.31 94 MET A C 1
ATOM 728 O O . MET A 1 94 ? 3.983 0.401 3.724 1.00 95.31 94 MET A O 1
ATOM 732 N N . VAL A 1 95 ? 3.230 -0.200 1.682 1.00 97.00 95 VAL A N 1
ATOM 733 C CA . VAL A 1 95 ? 1.961 0.536 1.778 1.00 97.00 95 VAL A CA 1
ATOM 734 C C . VAL A 1 95 ? 1.160 0.039 2.977 1.00 97.00 95 VAL A C 1
ATOM 736 O O . VAL A 1 95 ? 0.795 0.826 3.847 1.00 97.00 95 VAL A O 1
ATOM 739 N N . TYR A 1 96 ? 0.926 -1.269 3.073 1.00 96.00 96 TYR A N 1
ATOM 740 C CA . TYR A 1 96 ? 0.085 -1.842 4.121 1.00 96.00 96 TYR A CA 1
ATOM 741 C C . TYR A 1 96 ? 0.747 -1.855 5.501 1.00 96.00 96 TYR A C 1
ATOM 743 O O . TYR A 1 96 ? 0.038 -1.784 6.506 1.00 96.00 96 TYR A O 1
ATOM 751 N N . SER A 1 97 ? 2.079 -1.849 5.580 1.00 96.31 97 SER A N 1
ATOM 752 C CA . SER A 1 97 ? 2.782 -1.569 6.840 1.00 96.31 97 SER A CA 1
ATOM 753 C C . SER A 1 97 ? 2.475 -0.150 7.316 1.00 96.31 97 SER A C 1
ATOM 755 O O . SER A 1 97 ? 2.028 0.029 8.445 1.00 96.31 97 SER A O 1
ATOM 757 N N . SER A 1 98 ? 2.558 0.833 6.414 1.00 97.31 98 SER A N 1
ATOM 758 C CA . SER A 1 98 ? 2.219 2.233 6.708 1.00 97.31 98 SER A CA 1
ATOM 759 C C . SER A 1 98 ? 0.737 2.402 7.094 1.00 97.31 98 SER A C 1
ATOM 761 O O . SER A 1 98 ? 0.409 3.131 8.030 1.00 97.31 98 SER A O 1
ATOM 763 N N . VAL A 1 99 ? -0.180 1.659 6.454 1.00 97.69 99 VAL A N 1
ATOM 764 C CA . VAL A 1 99 ? -1.600 1.595 6.864 1.00 97.69 99 VAL A CA 1
ATOM 765 C C . VAL A 1 99 ? -1.742 1.088 8.301 1.00 97.69 99 VAL A C 1
ATOM 767 O O . VAL A 1 99 ? -2.457 1.689 9.109 1.00 97.69 99 VAL A O 1
ATOM 770 N N . ARG A 1 100 ? -1.070 -0.014 8.653 1.00 95.81 100 ARG A N 1
ATOM 771 C CA . ARG A 1 100 ? -1.116 -0.563 10.017 1.00 95.81 100 ARG A CA 1
ATOM 772 C C . ARG A 1 100 ? -0.532 0.420 11.027 1.00 95.81 100 ARG A C 1
ATOM 774 O O . ARG A 1 100 ? -1.132 0.615 12.087 1.00 95.81 100 ARG A O 1
ATOM 781 N N . ASP A 1 101 ? 0.573 1.073 10.691 1.00 96.06 101 ASP A N 1
ATOM 782 C CA . ASP A 1 101 ? 1.210 2.076 11.542 1.00 96.06 101 ASP A CA 1
ATOM 783 C C . ASP A 1 101 ? 0.267 3.245 11.826 1.00 96.06 101 ASP A C 1
ATOM 785 O O . ASP A 1 101 ? 0.039 3.571 12.996 1.00 96.06 101 ASP A O 1
ATOM 789 N N . GLY A 1 102 ? -0.385 3.791 10.796 1.00 96.31 102 GLY A N 1
ATOM 790 C CA . GLY A 1 102 ? -1.407 4.828 10.943 1.00 96.31 102 GLY A CA 1
ATOM 791 C C . GLY A 1 102 ? -2.592 4.393 11.810 1.00 96.31 102 GLY A C 1
ATOM 792 O O . GLY A 1 102 ? -3.019 5.126 12.708 1.00 96.31 102 GLY A O 1
ATOM 793 N N . PHE A 1 103 ? -3.082 3.162 11.626 1.00 96.19 103 PHE A N 1
ATOM 794 C CA . PHE A 1 103 ? -4.157 2.594 12.446 1.00 96.19 103 PHE A CA 1
ATOM 795 C C . PHE A 1 103 ? -3.772 2.524 13.932 1.00 96.19 103 PHE A C 1
ATOM 797 O O . PHE A 1 103 ? -4.535 2.938 14.812 1.00 96.19 103 PHE A O 1
ATOM 804 N N . TYR A 1 104 ? -2.572 2.030 14.250 1.00 94.88 104 TYR A N 1
ATOM 805 C CA . TYR A 1 104 ? -2.115 1.957 15.637 1.00 94.88 104 TYR A CA 1
ATOM 806 C C . TYR A 1 104 ? -1.746 3.331 16.211 1.00 94.88 104 TYR A C 1
ATOM 808 O O . TYR A 1 104 ? -1.973 3.570 17.402 1.00 94.88 104 TYR A O 1
ATOM 816 N N . ALA A 1 105 ? -1.183 4.239 15.412 1.00 94.69 105 ALA A N 1
ATOM 817 C CA . ALA A 1 105 ? -0.870 5.607 15.819 1.00 94.69 105 ALA A CA 1
ATOM 818 C C . ALA A 1 105 ? -2.139 6.354 16.243 1.00 94.69 105 ALA A C 1
ATOM 820 O O . ALA A 1 105 ? -2.195 6.903 17.349 1.00 94.69 105 ALA A O 1
ATOM 821 N N . GLU A 1 106 ? -3.193 6.274 15.433 1.00 94.50 106 GLU A N 1
ATOM 822 C CA . GLU A 1 106 ? -4.479 6.896 15.732 1.00 94.50 106 GLU A CA 1
ATOM 823 C C . GLU A 1 106 ? -5.155 6.246 16.948 1.00 94.50 106 GLU A C 1
ATOM 825 O O . GLU A 1 106 ? -5.669 6.935 17.830 1.00 94.50 106 GLU A O 1
ATOM 830 N N . MET A 1 107 ? -5.050 4.922 17.102 1.00 90.25 107 MET A N 1
ATOM 831 C CA . MET A 1 107 ? -5.529 4.232 18.304 1.00 90.25 107 MET A CA 1
ATOM 832 C C . MET A 1 107 ? -4.815 4.711 19.582 1.00 90.25 107 MET A C 1
ATOM 834 O O . MET A 1 107 ? -5.439 4.847 20.637 1.00 90.25 107 MET A O 1
ATOM 838 N N . ARG A 1 108 ? -3.505 4.985 19.516 1.00 91.69 108 ARG A N 1
ATOM 839 C CA . ARG A 1 108 ? -2.751 5.590 20.630 1.00 91.69 108 ARG A CA 1
ATOM 840 C C . ARG A 1 108 ? -3.148 7.048 20.857 1.00 91.69 108 ARG A C 1
ATOM 842 O O . ARG A 1 108 ? -3.159 7.495 22.003 1.00 91.69 108 ARG A O 1
ATOM 849 N N . ARG A 1 109 ? -3.463 7.800 19.798 1.00 90.00 109 ARG A N 1
ATOM 850 C CA . ARG A 1 109 ? -3.942 9.186 19.895 1.00 90.00 109 ARG A CA 1
ATOM 851 C C . ARG A 1 109 ? -5.297 9.258 20.600 1.00 90.00 109 ARG A C 1
ATOM 853 O O . ARG A 1 109 ? -5.428 10.037 21.538 1.00 90.00 109 ARG A O 1
ATOM 860 N N . MET A 1 110 ? -6.248 8.397 20.229 1.00 85.00 110 MET A N 1
ATOM 861 C CA . MET A 1 110 ? -7.577 8.344 20.848 1.00 85.00 110 MET A CA 1
ATOM 862 C C . MET A 1 110 ? -7.495 8.106 22.356 1.00 85.00 110 MET A C 1
ATOM 864 O O . MET A 1 110 ? -8.081 8.868 23.112 1.00 85.00 110 MET A O 1
ATOM 868 N N . ARG A 1 111 ? -6.681 7.144 22.814 1.00 81.69 111 ARG A N 1
ATOM 869 C CA . ARG A 1 111 ? -6.486 6.900 24.257 1.00 81.69 111 ARG A CA 1
ATOM 870 C C . ARG A 1 111 ? -5.989 8.139 25.009 1.00 81.69 111 ARG A C 1
ATOM 872 O O . ARG A 1 111 ? -6.450 8.406 26.112 1.00 81.69 111 ARG A O 1
ATOM 879 N N . ARG A 1 112 ? -5.064 8.903 24.415 1.00 80.31 112 ARG A N 1
ATOM 880 C CA . ARG A 1 112 ? -4.519 10.133 25.018 1.00 80.31 112 ARG A CA 1
ATOM 881 C C . ARG A 1 112 ? -5.543 11.270 25.043 1.00 80.31 112 ARG A C 1
ATOM 883 O O . ARG A 1 112 ? -5.644 11.952 26.054 1.00 80.31 112 ARG A O 1
ATOM 890 N N . ALA A 1 113 ? -6.325 11.431 23.975 1.00 73.31 113 ALA A N 1
ATOM 891 C CA . ALA A 1 113 ? -7.385 12.438 23.894 1.00 73.31 113 ALA A CA 1
ATOM 892 C C . ALA A 1 113 ? -8.541 12.154 24.870 1.00 73.31 113 ALA A C 1
ATOM 894 O O . ALA A 1 113 ? -9.097 13.070 25.466 1.00 73.31 113 ALA A O 1
ATOM 895 N N . SER A 1 114 ? -8.877 10.880 25.086 1.00 59.69 114 SER A N 1
ATOM 896 C CA . SER A 1 114 ? -9.863 10.474 26.095 1.00 59.69 114 SER A CA 1
ATOM 897 C C . SER A 1 114 ? -9.373 10.696 27.530 1.00 59.69 114 SER A C 1
ATOM 899 O O . SER A 1 114 ? -10.190 10.808 28.436 1.00 59.69 114 SER A O 1
ATOM 901 N N . ASN A 1 115 ? -8.056 10.776 27.744 1.00 55.88 115 ASN A N 1
ATOM 902 C CA . ASN A 1 115 ? -7.450 10.960 29.063 1.00 55.88 115 ASN A CA 1
ATOM 903 C C . ASN A 1 115 ? -7.257 12.441 29.447 1.00 55.88 115 ASN A C 1
ATOM 905 O O . ASN A 1 115 ? -6.986 12.738 30.606 1.00 55.88 115 ASN A O 1
ATOM 909 N N . SER A 1 116 ? -7.399 13.381 28.502 1.00 52.88 116 SER A N 1
ATOM 910 C CA . SER A 1 116 ? -7.276 14.827 28.760 1.00 52.88 116 SER A CA 1
ATOM 911 C C . SER A 1 116 ? -8.585 15.507 29.182 1.00 52.88 116 SER A C 1
ATOM 913 O O . SER A 1 116 ? -8.559 16.674 29.554 1.00 52.88 116 SER A O 1
ATOM 915 N N . PHE A 1 117 ? -9.719 14.799 29.172 1.00 52.41 117 PHE A N 1
ATOM 916 C CA . PHE A 1 117 ? -11.004 15.321 29.667 1.00 52.41 117 PHE A CA 1
ATOM 917 C C . PHE A 1 117 ? -11.179 15.216 31.193 1.00 52.41 117 PHE A C 1
ATOM 919 O O . PHE A 1 117 ? -12.222 15.596 31.717 1.00 52.41 117 PHE A O 1
ATOM 926 N N . SER A 1 118 ? -10.157 14.754 31.918 1.00 51.88 118 SER A N 1
ATOM 927 C CA . SER A 1 118 ? -10.217 14.581 33.377 1.00 51.88 118 SER A CA 1
ATOM 928 C C . SER A 1 118 ? -9.517 15.687 34.174 1.00 51.88 118 SER A C 1
ATOM 930 O O . SER A 1 118 ? -9.548 15.654 35.402 1.00 51.88 118 SER A O 1
ATOM 932 N N . THR A 1 119 ? -8.920 16.692 33.527 1.00 53.28 119 THR A N 1
ATOM 933 C CA . THR A 1 119 ? -8.236 17.786 34.236 1.00 53.28 119 THR A CA 1
ATOM 934 C C . THR A 1 119 ? -9.072 19.060 34.173 1.00 53.28 119 THR A C 1
ATOM 936 O O . THR A 1 119 ? -8.878 19.902 33.303 1.00 53.28 119 THR A O 1
ATOM 939 N N . GLY A 1 120 ? -10.006 19.195 35.118 1.00 54.97 120 GLY A N 1
ATOM 940 C CA . GLY A 1 120 ? -10.667 20.470 35.414 1.00 54.97 120 GLY A CA 1
ATOM 941 C C . GLY A 1 120 ? -12.163 20.515 35.114 1.00 54.97 120 GLY A C 1
ATOM 942 O O . GLY A 1 120 ? -12.620 21.307 34.299 1.00 54.97 120 GLY A O 1
ATOM 943 N N . SER A 1 121 ? -12.962 19.722 35.820 1.00 43.84 121 SER A N 1
ATOM 944 C CA . SER A 1 121 ? -14.369 20.069 36.046 1.00 43.84 121 SER A CA 1
ATOM 945 C C . SER A 1 121 ? -14.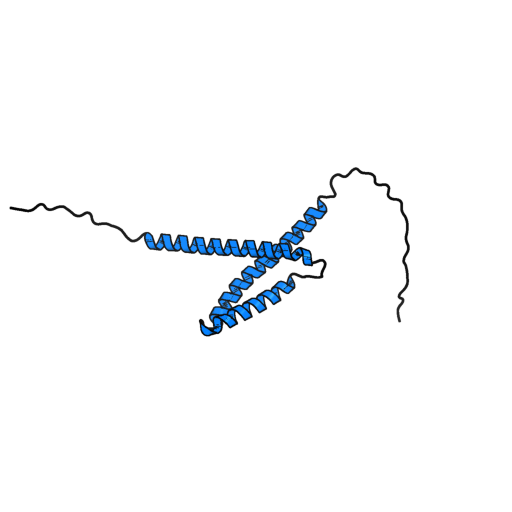673 19.914 37.523 1.00 43.84 121 SER A C 1
ATOM 947 O O . SER A 1 121 ? -15.067 18.858 38.009 1.00 43.84 121 SER A O 1
ATOM 949 N N . ASN A 1 122 ? -14.461 21.014 38.240 1.00 52.75 122 ASN A N 1
ATOM 950 C CA . ASN A 1 122 ? -15.058 21.235 39.542 1.00 52.75 122 ASN A CA 1
ATOM 951 C C . ASN A 1 122 ? -16.552 21.518 39.301 1.00 52.75 122 ASN A C 1
ATOM 953 O O . ASN A 1 122 ? -16.983 22.664 39.245 1.00 52.75 122 ASN A O 1
ATOM 957 N N . SER A 1 123 ? -17.342 20.475 39.050 1.00 55.50 123 SER A N 1
ATOM 958 C CA . SER A 1 123 ? -18.797 20.585 38.944 1.00 55.50 123 SER A CA 1
ATOM 959 C C . SER A 1 123 ? -19.431 19.422 39.690 1.00 55.50 123 SER A C 1
ATOM 961 O O . SER A 1 123 ? -19.492 18.294 39.197 1.00 55.50 123 SER A O 1
ATOM 963 N N . SER A 1 124 ? -19.901 19.699 40.904 1.00 59.78 124 SER A N 1
ATOM 964 C CA . SER A 1 124 ? -20.718 18.772 41.670 1.00 59.78 124 SER A CA 1
ATOM 965 C C . SER A 1 124 ? -22.016 18.489 40.908 1.00 59.78 124 SER A C 1
ATOM 967 O O . SER A 1 124 ? -22.960 19.274 40.947 1.00 59.78 124 SER A O 1
ATOM 969 N N . CYS A 1 125 ? -22.097 17.344 40.243 1.00 38.56 125 CYS A N 1
ATOM 970 C CA . CYS A 1 125 ? -23.375 16.722 39.931 1.00 38.56 125 CYS A CA 1
ATOM 971 C C . CYS A 1 125 ? -23.563 15.580 40.920 1.00 38.56 125 CYS A C 1
ATOM 973 O O . CYS A 1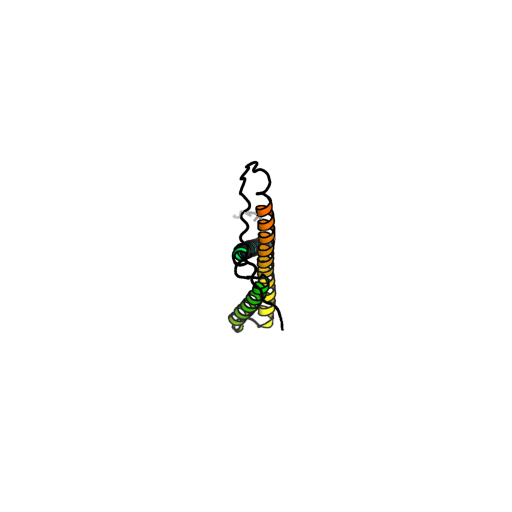 125 ? -23.172 14.441 40.680 1.00 38.56 125 CYS A O 1
ATOM 975 N N . ARG A 1 126 ? -24.161 15.916 42.063 1.00 48.94 126 ARG A N 1
ATOM 976 C CA . ARG A 1 126 ? -24.747 14.969 43.009 1.00 48.94 126 ARG A CA 1
ATOM 977 C C . ARG A 1 126 ? -25.821 14.173 42.262 1.00 48.94 126 ARG A C 1
ATOM 979 O O . ARG A 1 126 ? -26.971 14.598 42.210 1.00 48.94 126 ARG A O 1
ATOM 986 N N . ARG A 1 127 ? -25.464 13.047 41.642 1.00 46.03 127 ARG A N 1
ATOM 987 C CA . ARG A 1 127 ? -26.444 12.123 41.064 1.00 46.03 127 ARG A CA 1
ATOM 988 C C . ARG A 1 127 ? -26.606 10.953 42.022 1.00 46.03 127 ARG A C 1
ATOM 990 O O . ARG A 1 127 ? -25.681 10.181 42.246 1.00 46.03 127 ARG A O 1
ATOM 997 N N . LYS A 1 128 ? -27.777 10.940 42.662 1.00 39.47 128 LYS A N 1
ATOM 998 C CA . LYS A 1 128 ? -28.245 9.920 43.597 1.00 39.47 128 LYS A CA 1
ATOM 999 C C . LYS A 1 128 ? -28.020 8.521 43.025 1.00 39.47 128 LYS A C 1
ATOM 1001 O O . LYS A 1 128 ? -28.332 8.269 41.865 1.00 39.47 128 LYS A O 1
ATOM 1006 N N . ILE A 1 129 ? -27.551 7.638 43.901 1.00 45.78 129 ILE A N 1
ATOM 1007 C CA . ILE A 1 129 ? -27.719 6.191 43.809 1.00 45.78 129 ILE A CA 1
ATOM 1008 C C . ILE A 1 129 ? -29.196 5.914 43.522 1.00 45.78 129 ILE A C 1
ATOM 1010 O O . ILE A 1 129 ? -30.061 6.282 44.318 1.00 45.78 129 ILE A O 1
ATOM 1014 N N . VAL A 1 130 ? -29.471 5.280 42.390 1.00 41.59 130 VAL A N 1
ATOM 1015 C CA . VAL A 1 130 ? -30.658 4.448 42.215 1.00 41.59 130 VAL A CA 1
ATOM 1016 C C . VAL A 1 130 ? -30.131 3.124 41.692 1.00 41.59 130 VAL A C 1
ATOM 1018 O O . VAL A 1 130 ? -29.750 3.019 40.527 1.00 41.59 130 VAL A O 1
ATOM 1021 N N . SER A 1 131 ? -30.024 2.155 42.603 1.00 41.75 131 SER A N 1
ATOM 1022 C CA . SER A 1 131 ? -29.901 0.744 42.256 1.00 41.75 131 SER A CA 1
ATOM 1023 C C . SER A 1 131 ? -31.041 0.378 41.317 1.00 41.75 131 SER A C 1
ATOM 1025 O O . SER A 1 131 ? -32.205 0.595 41.647 1.00 41.75 131 SER A O 1
ATOM 1027 N N . ALA A 1 132 ? -30.700 -0.196 40.174 1.00 43.41 132 ALA A N 1
ATOM 1028 C CA . ALA A 1 132 ? -31.601 -1.059 39.438 1.00 43.41 132 ALA A CA 1
ATOM 1029 C C . ALA A 1 132 ? -30.864 -2.385 39.270 1.00 43.41 132 ALA A C 1
ATOM 1031 O O . ALA A 1 132 ? -29.934 -2.502 38.473 1.00 43.41 132 ALA A O 1
ATOM 1032 N N . ASP A 1 133 ? -31.244 -3.328 40.126 1.00 41.22 133 ASP A N 1
ATOM 1033 C CA . ASP A 1 133 ? -30.933 -4.740 40.009 1.00 41.22 133 ASP A CA 1
ATOM 1034 C C . ASP A 1 133 ? -31.410 -5.280 38.659 1.00 41.22 133 ASP A C 1
ATOM 1036 O O . ASP A 1 133 ? -32.549 -5.060 38.248 1.00 41.22 133 ASP A O 1
ATOM 1040 N N . CYS A 1 134 ? -30.563 -6.072 38.015 1.00 40.97 134 CYS A N 1
ATOM 1041 C CA . CYS A 1 134 ? -31.014 -7.137 37.130 1.00 40.97 134 CYS A CA 1
ATOM 1042 C C . CYS A 1 134 ? -30.016 -8.292 37.219 1.00 40.97 134 CYS A C 1
ATOM 1044 O O . CYS A 1 134 ? -29.185 -8.513 36.340 1.00 40.97 134 CYS A O 1
ATOM 1046 N N . GLY A 1 135 ? -30.098 -9.002 38.345 1.00 36.47 135 GLY A N 1
ATOM 1047 C CA . GLY A 1 135 ? -29.743 -10.409 38.400 1.00 36.47 135 GLY A CA 1
ATOM 1048 C C . GLY A 1 135 ? -30.879 -11.231 37.795 1.00 36.47 135 GLY A C 1
ATOM 1049 O O . GLY A 1 135 ? -32.034 -11.075 38.184 1.00 36.47 135 GLY A O 1
ATOM 1050 N N . ALA A 1 136 ? -30.543 -12.093 36.843 1.00 48.19 136 ALA A N 1
ATOM 1051 C CA . ALA A 1 136 ? -31.307 -13.292 36.545 1.00 48.19 136 ALA A CA 1
ATOM 1052 C C . ALA A 1 136 ? -30.338 -14.357 36.019 1.00 48.19 136 ALA A C 1
ATOM 1054 O O . ALA A 1 136 ? -29.599 -14.140 35.060 1.00 48.19 136 ALA A O 1
ATOM 1055 N N . ASP A 1 137 ? -30.342 -15.468 36.743 1.00 35.75 137 ASP A N 1
ATOM 1056 C CA . ASP A 1 137 ? -29.621 -16.721 36.587 1.00 35.75 137 ASP A CA 1
ATOM 1057 C C . ASP A 1 137 ? -29.407 -17.251 35.162 1.00 35.75 137 ASP A C 1
ATOM 1059 O O . ASP A 1 137 ? -30.315 -17.276 34.335 1.00 35.75 137 ASP A O 1
ATOM 1063 N N . CYS A 1 138 ? -28.242 -17.869 34.959 1.00 43.28 138 CYS A N 1
ATOM 1064 C CA . CYS A 1 138 ? -28.114 -19.101 34.179 1.00 43.28 138 CYS A CA 1
ATOM 1065 C C . CYS A 1 138 ? -27.123 -20.022 34.910 1.00 43.28 138 CYS A C 1
ATOM 1067 O O . CYS A 1 138 ? -25.909 -19.855 34.801 1.00 43.28 138 CYS A O 1
ATOM 1069 N N . SER A 1 139 ? -27.656 -20.959 35.700 1.00 44.47 139 SER A N 1
ATOM 1070 C CA . SER A 1 139 ? -26.892 -22.040 36.340 1.00 44.47 139 SER A CA 1
ATOM 1071 C C . SER A 1 139 ? -26.667 -23.231 35.387 1.00 44.47 139 SER A C 1
ATOM 1073 O O . SER A 1 139 ? -27.419 -23.386 34.421 1.00 44.47 139 SER A O 1
ATOM 1075 N N . PRO A 1 140 ? -25.654 -24.079 35.653 1.00 55.62 140 PRO A N 1
ATOM 1076 C CA . PRO A 1 140 ? -25.134 -25.080 34.722 1.00 55.62 140 PRO A CA 1
ATOM 1077 C C . PRO A 1 140 ? -25.782 -26.469 34.877 1.00 55.62 140 PRO A C 1
ATOM 1079 O O . PRO A 1 140 ? -26.371 -26.795 35.910 1.00 55.62 140 PRO A O 1
ATOM 1082 N N . ARG A 1 141 ? -25.593 -27.314 33.858 1.00 44.59 141 ARG A N 1
ATOM 1083 C CA . ARG A 1 141 ? -25.569 -28.779 33.962 1.00 44.59 141 ARG A CA 1
ATOM 1084 C C . ARG A 1 141 ? -24.248 -29.289 33.411 1.00 44.59 141 ARG A C 1
ATOM 1086 O O . ARG A 1 141 ? -23.769 -28.671 32.435 1.00 44.59 141 ARG A O 1
#